Protein AF-A0A535KES5-F1 (afdb_monomer_lite)

Foldseek 3Di:
DAVQVVVLVVQQVDADPPPRHGLNPWDKDFDDDDDQWTWIWTQRPPPRDIDIDIDGDPDPPNDDPDPDDDDD

Sequence (72 aa):
MSIIDFIRDRARFYNCPVCGRSLKGCDVQVLSHEDERFHLQVKCAQCQVTFVVVLAIQGGGVEEVESGETLA

Secondary structure (DSSP, 8-state):
--HHHHHHHHHTTSB-TTT--B-TT-EEEEEEEETTEEEEEEE-TTT--EEEEEEE--SS------------

Structure (mmCIF, N/CA/C/O backbone):
data_AF-A0A535KES5-F1
#
_entry.id   AF-A0A535KES5-F1
#
loop_
_atom_site.group_PDB
_atom_site.id
_atom_site.type_symbol
_atom_site.label_atom_id
_atom_site.label_alt_id
_atom_site.label_comp_id
_atom_site.label_asym_id
_atom_site.label_entity_id
_atom_site.label_seq_id
_atom_site.pdbx_PDB_ins_code
_atom_site.Cartn_x
_atom_site.Cartn_y
_atom_site.Cartn_z
_atom_site.occupancy
_atom_site.B_iso_or_equiv
_atom_site.auth_seq_id
_atom_site.auth_comp_id
_atom_site.auth_asym_id
_atom_site.auth_atom_id
_atom_site.pdbx_PDB_model_num
ATOM 1 N N . MET A 1 1 ? 17.149 9.645 -1.137 1.00 55.28 1 MET A N 1
ATOM 2 C CA . MET A 1 1 ? 15.903 9.080 -0.570 1.00 55.28 1 MET A CA 1
ATOM 3 C C . MET A 1 1 ? 15.766 7.681 -1.128 1.00 55.28 1 MET A C 1
ATOM 5 O O . MET A 1 1 ? 15.960 7.536 -2.327 1.00 55.28 1 MET A O 1
ATOM 9 N N . SER A 1 2 ? 15.496 6.678 -0.296 1.00 76.06 2 SER A N 1
ATOM 10 C CA . SER A 1 2 ? 15.341 5.299 -0.768 1.00 76.06 2 SER A CA 1
ATOM 11 C C . SER A 1 2 ? 13.998 5.123 -1.483 1.00 76.06 2 SER A C 1
ATOM 13 O O . SER A 1 2 ? 13.023 5.799 -1.148 1.00 76.06 2 SER A O 1
ATOM 15 N N . ILE A 1 3 ? 13.909 4.191 -2.437 1.00 74.12 3 ILE A N 1
ATOM 16 C CA . ILE A 1 3 ? 12.658 3.885 -3.159 1.00 74.12 3 ILE A CA 1
ATOM 17 C C . ILE A 1 3 ? 11.511 3.520 -2.204 1.00 74.12 3 ILE A C 1
ATOM 19 O O . ILE A 1 3 ? 10.358 3.890 -2.414 1.00 74.12 3 ILE A O 1
ATOM 23 N N . ILE A 1 4 ? 11.851 2.879 -1.085 1.00 76.31 4 ILE A N 1
ATOM 24 C CA . ILE A 1 4 ? 10.917 2.523 -0.016 1.00 76.31 4 ILE A CA 1
ATOM 25 C C . ILE A 1 4 ? 10.287 3.775 0.611 1.00 76.31 4 ILE A C 1
ATOM 27 O O . ILE A 1 4 ? 9.079 3.795 0.845 1.00 76.31 4 ILE A O 1
ATOM 31 N N . ASP A 1 5 ? 11.062 4.839 0.838 1.00 80.12 5 ASP A N 1
ATOM 32 C CA . ASP A 1 5 ? 10.535 6.101 1.368 1.00 80.12 5 ASP A CA 1
ATOM 3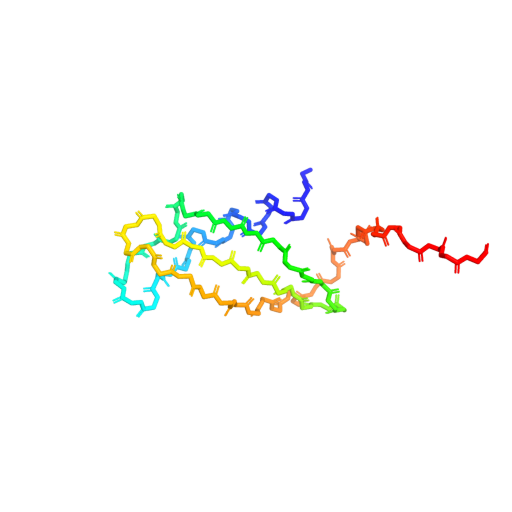3 C C . ASP A 1 5 ? 9.606 6.784 0.363 1.00 80.12 5 ASP A C 1
ATOM 35 O O . ASP A 1 5 ? 8.561 7.309 0.748 1.00 80.12 5 ASP A O 1
ATOM 39 N N . PHE A 1 6 ? 9.935 6.724 -0.932 1.00 82.88 6 PHE A N 1
ATOM 40 C CA . PHE A 1 6 ? 9.074 7.251 -1.992 1.00 82.88 6 PHE A CA 1
ATOM 41 C C . PHE A 1 6 ? 7.738 6.505 -2.067 1.00 82.88 6 PHE A C 1
ATOM 43 O O . PHE A 1 6 ? 6.671 7.122 -2.106 1.00 82.88 6 PHE A O 1
ATOM 50 N N . ILE A 1 7 ? 7.784 5.172 -2.036 1.00 81.62 7 ILE A N 1
ATOM 51 C CA . ILE A 1 7 ? 6.594 4.319 -2.016 1.00 81.62 7 ILE A CA 1
ATOM 52 C C . ILE A 1 7 ? 5.745 4.625 -0.783 1.00 81.62 7 ILE A C 1
ATOM 54 O O . ILE A 1 7 ? 4.530 4.778 -0.895 1.00 81.62 7 ILE A O 1
ATOM 58 N N . ARG A 1 8 ? 6.370 4.758 0.390 1.00 81.25 8 ARG A N 1
ATOM 59 C CA . ARG A 1 8 ? 5.669 5.056 1.643 1.00 81.25 8 ARG A CA 1
ATOM 60 C C . ARG A 1 8 ? 5.056 6.461 1.637 1.00 81.25 8 ARG A C 1
ATOM 62 O O . ARG A 1 8 ? 3.936 6.631 2.121 1.00 81.25 8 ARG A O 1
ATOM 69 N N . ASP A 1 9 ? 5.720 7.450 1.035 1.00 84.44 9 ASP A N 1
ATOM 70 C CA . ASP A 1 9 ? 5.147 8.787 0.825 1.00 84.44 9 ASP A CA 1
ATOM 71 C C . ASP A 1 9 ? 3.945 8.734 -0.125 1.00 84.44 9 ASP A C 1
ATOM 73 O O . ASP A 1 9 ? 2.899 9.308 0.174 1.00 84.44 9 ASP A O 1
ATOM 77 N N . ARG A 1 10 ? 4.041 7.977 -1.224 1.00 84.19 10 ARG A N 1
ATOM 78 C CA . ARG A 1 10 ? 2.933 7.781 -2.170 1.00 84.19 10 ARG A CA 1
ATOM 79 C C . ARG A 1 10 ? 1.779 6.972 -1.571 1.00 84.19 10 ARG A C 1
ATOM 81 O O . ARG A 1 10 ? 0.623 7.247 -1.888 1.00 84.19 10 ARG A O 1
ATOM 88 N N . ALA A 1 11 ? 2.056 6.027 -0.673 1.00 83.50 11 ALA A N 1
ATOM 89 C CA . ALA A 1 11 ? 1.047 5.180 -0.036 1.00 83.50 11 ALA A CA 1
ATOM 90 C C . ALA A 1 11 ? -0.028 6.002 0.694 1.00 83.50 11 ALA A C 1
ATOM 92 O O . ALA A 1 11 ? -1.195 5.617 0.700 1.00 83.50 11 ALA A O 1
ATOM 93 N N . ARG A 1 12 ? 0.320 7.181 1.234 1.00 84.69 12 ARG A N 1
ATOM 94 C CA . ARG A 1 12 ? -0.630 8.071 1.933 1.00 84.69 12 ARG A CA 1
ATOM 95 C C . ARG A 1 12 ? -1.803 8.543 1.066 1.00 84.69 12 ARG A C 1
ATOM 97 O O . ARG A 1 12 ? -2.829 8.937 1.618 1.00 84.69 12 ARG A O 1
ATOM 104 N N . PHE A 1 13 ? -1.653 8.530 -0.260 1.00 86.81 13 PHE A N 1
ATOM 105 C CA . PHE A 1 13 ? -2.702 8.932 -1.203 1.00 86.81 13 PHE A CA 1
ATOM 106 C C . PHE A 1 13 ? -3.716 7.818 -1.488 1.00 86.81 13 PHE A C 1
ATOM 108 O O . PHE A 1 13 ? -4.741 8.075 -2.112 1.00 86.81 13 PHE A O 1
ATOM 115 N N . TYR A 1 14 ? -3.460 6.598 -1.015 1.00 87.94 14 TYR A N 1
ATOM 116 C CA . TYR A 1 14 ? -4.370 5.468 -1.145 1.00 87.94 14 TYR A CA 1
ATOM 117 C C . TYR A 1 14 ? -5.150 5.244 0.149 1.00 87.94 14 TYR A C 1
ATOM 119 O O . TYR A 1 14 ? -4.696 5.592 1.242 1.00 87.94 14 TYR A O 1
ATOM 127 N N . ASN A 1 15 ? -6.328 4.636 0.018 1.00 90.25 15 ASN A N 1
ATOM 128 C CA . ASN A 1 15 ? -7.213 4.321 1.132 1.00 90.25 15 ASN A CA 1
ATOM 129 C C . ASN A 1 15 ? -7.252 2.813 1.385 1.00 90.25 15 ASN A C 1
ATOM 131 O O . ASN A 1 15 ? -7.164 2.009 0.460 1.00 90.25 15 ASN A O 1
ATOM 135 N N . CYS A 1 16 ? -7.417 2.433 2.649 1.00 90.50 16 CYS A N 1
ATOM 136 C CA . CYS A 1 16 ? -7.638 1.054 3.051 1.00 90.50 16 CYS A CA 1
ATOM 137 C C . CYS A 1 16 ? -8.926 0.528 2.401 1.00 90.50 16 CYS A C 1
ATOM 139 O O . CYS A 1 16 ? -9.981 1.135 2.606 1.00 90.50 16 CYS A O 1
ATOM 141 N N . PRO A 1 17 ? -8.883 -0.612 1.688 1.00 89.44 17 PRO A N 1
ATOM 142 C CA . PRO A 1 17 ? -10.054 -1.151 0.998 1.00 89.44 17 PRO A CA 1
ATOM 143 C C . PRO A 1 17 ? -11.166 -1.596 1.959 1.00 89.44 17 PRO A C 1
ATOM 145 O O . PRO A 1 17 ? -12.315 -1.709 1.553 1.00 89.44 17 PRO A O 1
ATOM 148 N N . VAL A 1 18 ? -10.840 -1.831 3.234 1.00 91.38 18 VAL A N 1
ATOM 149 C CA . VAL A 1 18 ? -11.805 -2.310 4.235 1.00 91.38 18 VAL A CA 1
ATOM 150 C C . VAL A 1 18 ? -12.510 -1.166 4.957 1.00 91.38 18 VAL A C 1
ATOM 152 O O . VAL A 1 18 ? -13.708 -1.235 5.199 1.00 91.38 18 VAL A O 1
ATOM 155 N N . CYS A 1 19 ? -11.783 -0.111 5.324 1.00 92.31 19 CYS A N 1
ATOM 156 C CA . CYS A 1 19 ? -12.317 0.949 6.185 1.00 92.31 19 CYS A CA 1
ATOM 157 C C . CYS A 1 19 ? -12.228 2.359 5.598 1.00 92.31 19 CYS A C 1
ATOM 159 O O . CYS A 1 19 ? -12.569 3.326 6.274 1.00 92.31 19 CYS A O 1
ATOM 161 N N . GLY A 1 20 ? -11.749 2.497 4.360 1.00 89.94 20 GLY A N 1
ATOM 162 C CA . GLY A 1 20 ? -11.768 3.747 3.599 1.00 89.94 20 GLY A CA 1
ATOM 163 C C . GLY A 1 20 ? -10.834 4.850 4.106 1.00 89.94 20 GLY A C 1
ATOM 164 O O . GLY A 1 20 ? -10.755 5.903 3.484 1.00 89.94 20 GLY A O 1
ATOM 165 N N . ARG A 1 21 ? -10.105 4.640 5.210 1.00 89.25 21 ARG A N 1
ATOM 166 C CA . ARG A 1 21 ? -9.117 5.607 5.711 1.00 89.25 21 ARG A CA 1
ATOM 167 C C . ARG A 1 21 ? -7.848 5.589 4.876 1.00 89.25 21 ARG A C 1
ATOM 169 O O . ARG A 1 21 ? -7.405 4.522 4.460 1.00 89.25 21 ARG A O 1
ATOM 176 N N . SER A 1 22 ? -7.230 6.758 4.737 1.00 89.81 22 SER A N 1
ATOM 177 C CA . SER A 1 22 ? -5.896 6.893 4.153 1.00 89.81 22 SER A CA 1
ATOM 178 C C . SER A 1 22 ? -4.906 5.931 4.813 1.00 89.81 22 SER A C 1
ATOM 180 O O . SER A 1 22 ? -4.919 5.737 6.031 1.00 89.81 22 SER A O 1
ATOM 182 N N . LEU A 1 23 ? -4.015 5.366 4.002 1.00 86.44 23 LEU A N 1
ATOM 183 C CA . LEU A 1 23 ? -2.925 4.502 4.452 1.00 86.44 23 LEU A CA 1
ATOM 184 C C . LEU A 1 23 ? -1.769 5.284 5.093 1.00 86.44 23 LEU A C 1
ATOM 186 O O . LEU A 1 23 ? -0.734 4.709 5.427 1.00 86.44 23 LEU A O 1
ATOM 190 N N . LYS A 1 24 ? -1.928 6.596 5.306 1.00 87.12 24 LYS A N 1
ATOM 191 C CA . LYS A 1 24 ? -0.970 7.409 6.056 1.00 87.12 24 LYS A CA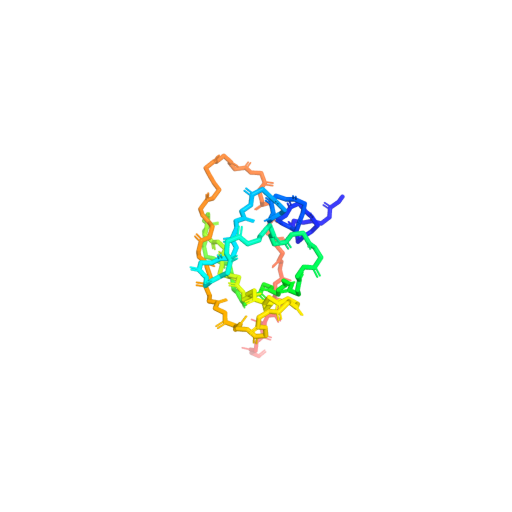 1
ATOM 192 C C . LYS A 1 24 ? -0.735 6.803 7.445 1.00 87.12 24 LYS A C 1
ATOM 194 O O . LYS A 1 24 ? -1.666 6.664 8.234 1.00 87.12 24 LYS A O 1
ATOM 199 N N . GLY A 1 25 ? 0.522 6.482 7.748 1.00 85.88 25 GLY A N 1
ATOM 200 C CA . GLY A 1 25 ? 0.907 5.895 9.036 1.00 85.88 25 GLY A CA 1
ATOM 201 C C . GLY A 1 25 ? 0.506 4.425 9.210 1.00 85.88 25 GLY A C 1
ATOM 202 O O . GLY A 1 25 ? 0.568 3.916 10.324 1.00 85.88 25 GLY A O 1
ATOM 203 N N . CYS A 1 26 ? 0.085 3.746 8.140 1.00 90.06 26 CYS A N 1
ATOM 204 C CA . CYS A 1 26 ? -0.020 2.289 8.132 1.00 90.06 26 CYS A CA 1
ATOM 205 C C . CYS A 1 26 ? 1.369 1.655 7.964 1.00 90.06 26 CYS A C 1
ATOM 207 O O . CYS A 1 26 ? 2.281 2.285 7.424 1.00 90.06 26 CYS A O 1
ATOM 209 N N . ASP A 1 27 ? 1.522 0.412 8.420 1.00 90.06 27 ASP A N 1
ATOM 210 C CA . ASP A 1 27 ? 2.777 -0.322 8.253 1.00 90.06 27 ASP A CA 1
ATOM 211 C C . ASP A 1 27 ? 2.878 -0.786 6.797 1.00 90.06 27 ASP A C 1
ATOM 213 O O . ASP A 1 27 ? 1.953 -1.419 6.285 1.00 90.06 27 ASP A O 1
ATOM 217 N N . VAL A 1 28 ? 3.963 -0.415 6.117 1.00 87.56 28 VAL A N 1
ATOM 218 C CA . VAL A 1 28 ? 4.206 -0.743 4.706 1.00 87.56 28 VAL A CA 1
ATOM 219 C C . VAL A 1 28 ? 5.558 -1.427 4.599 1.00 87.56 28 VAL A C 1
ATOM 221 O O . VAL A 1 28 ? 6.585 -0.828 4.945 1.00 87.56 28 VAL A O 1
ATOM 224 N N . GLN A 1 29 ? 5.537 -2.652 4.084 1.00 88.31 29 GLN A N 1
ATOM 225 C CA . GLN A 1 29 ? 6.704 -3.496 3.857 1.00 88.31 29 GLN A CA 1
ATOM 226 C C . GLN A 1 29 ? 6.786 -3.870 2.381 1.00 88.31 29 GLN A C 1
ATOM 228 O O . GLN A 1 29 ? 5.773 -4.183 1.756 1.00 88.31 29 GLN A O 1
ATOM 233 N N . VAL A 1 30 ? 7.990 -3.829 1.819 1.00 86.19 30 VAL A N 1
ATOM 234 C CA . VAL A 1 30 ? 8.239 -4.310 0.458 1.00 86.19 30 VAL A CA 1
ATOM 235 C C . VAL A 1 30 ? 8.536 -5.798 0.545 1.00 86.19 30 VAL A C 1
ATOM 237 O O . VAL A 1 30 ? 9.428 -6.194 1.288 1.00 86.19 30 VAL A O 1
ATOM 240 N N . LEU A 1 31 ? 7.764 -6.609 -0.172 1.00 88.50 31 LEU A N 1
ATOM 241 C CA . LEU A 1 31 ? 7.976 -8.053 -0.239 1.00 88.50 31 LEU A CA 1
ATOM 242 C C . LEU A 1 31 ? 8.945 -8.405 -1.360 1.00 88.50 31 LEU A C 1
ATOM 244 O O . LEU A 1 31 ? 9.873 -9.184 -1.170 1.00 88.50 31 LEU A O 1
ATOM 248 N N . SER A 1 32 ? 8.702 -7.852 -2.545 1.00 83.62 32 SER A N 1
ATOM 249 C CA . SER A 1 32 ? 9.486 -8.130 -3.746 1.00 83.62 32 SER A CA 1
ATOM 250 C C . SER A 1 32 ? 9.320 -6.993 -4.745 1.00 83.62 32 SER A C 1
ATOM 252 O O . SER A 1 32 ? 8.361 -6.217 -4.679 1.00 83.62 32 SER A O 1
ATOM 254 N N . HIS A 1 33 ? 10.244 -6.913 -5.686 1.00 79.62 33 HIS A N 1
ATOM 255 C CA . HIS A 1 33 ? 10.206 -5.995 -6.813 1.00 79.62 33 HIS A CA 1
ATOM 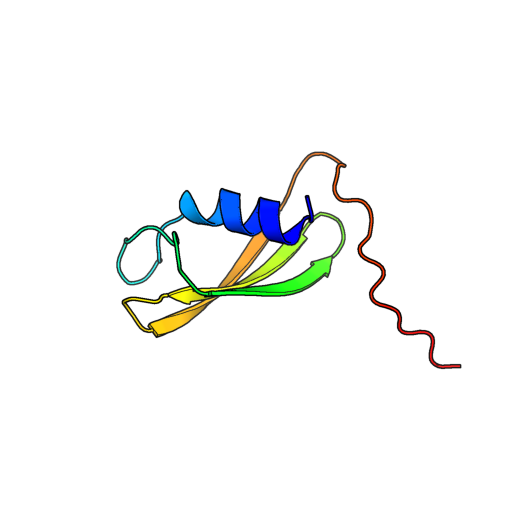256 C C . HIS A 1 33 ? 10.587 -6.794 -8.058 1.00 79.62 33 HIS A C 1
ATOM 258 O O . HIS A 1 33 ? 11.605 -7.476 -8.054 1.00 79.62 33 HIS A O 1
ATOM 264 N N . GLU A 1 34 ? 9.735 -6.752 -9.077 1.00 81.12 34 GLU A N 1
ATOM 265 C CA . GLU A 1 34 ? 9.950 -7.402 -10.370 1.00 81.12 34 GLU A CA 1
ATOM 266 C C . GLU A 1 34 ? 9.751 -6.351 -11.472 1.00 81.12 34 GLU A C 1
ATOM 268 O O . GLU A 1 34 ? 8.677 -5.751 -11.569 1.00 81.12 34 GLU A O 1
ATOM 273 N N . ASP A 1 35 ? 10.798 -6.083 -12.256 1.00 78.31 35 ASP A N 1
ATOM 274 C CA . ASP A 1 35 ? 10.838 -5.070 -13.324 1.00 78.31 35 ASP A CA 1
ATOM 275 C C . ASP A 1 35 ? 10.372 -3.668 -12.878 1.00 78.31 35 ASP A C 1
ATOM 277 O O . ASP A 1 35 ? 11.112 -2.916 -12.253 1.00 78.31 35 ASP A O 1
ATOM 281 N N . GLU A 1 36 ? 9.128 -3.294 -13.181 1.00 75.81 36 GLU A N 1
ATOM 282 C CA . GLU A 1 36 ? 8.512 -2.004 -12.831 1.00 75.81 36 GLU A CA 1
ATOM 283 C C . GLU A 1 36 ? 7.402 -2.161 -11.774 1.00 75.81 36 GLU A C 1
ATOM 285 O O . GLU A 1 36 ? 6.597 -1.249 -11.551 1.00 75.81 36 GLU A O 1
ATOM 290 N N . ARG A 1 37 ? 7.312 -3.336 -11.137 1.00 83.25 37 ARG A N 1
ATOM 291 C CA . ARG A 1 37 ? 6.232 -3.727 -10.224 1.00 83.25 37 ARG A CA 1
ATOM 292 C C . ARG A 1 37 ? 6.758 -4.006 -8.825 1.00 83.25 37 ARG A C 1
ATOM 294 O O . ARG A 1 37 ? 7.555 -4.908 -8.604 1.00 83.25 37 ARG A O 1
ATOM 301 N N . PHE A 1 38 ? 6.227 -3.285 -7.849 1.00 85.81 38 PHE A N 1
ATOM 302 C CA . PHE A 1 38 ? 6.541 -3.469 -6.438 1.00 85.81 38 PHE A CA 1
ATOM 303 C C . PHE A 1 38 ? 5.405 -4.200 -5.740 1.00 85.81 38 PHE A C 1
ATOM 305 O O . PHE A 1 38 ? 4.265 -3.729 -5.729 1.00 85.81 38 PHE A O 1
ATOM 312 N N . HIS A 1 39 ? 5.723 -5.335 -5.128 1.00 88.50 39 HIS A N 1
ATOM 313 C CA . HIS A 1 39 ? 4.819 -6.065 -4.252 1.00 88.50 39 HIS A CA 1
ATOM 314 C C . HIS A 1 39 ? 4.984 -5.535 -2.835 1.00 88.50 39 HIS A C 1
ATOM 316 O O . HIS A 1 39 ? 6.049 -5.647 -2.225 1.00 88.50 39 HIS A O 1
ATOM 322 N N . LEU A 1 40 ? 3.916 -4.951 -2.306 1.00 87.81 40 LEU A N 1
ATOM 323 C CA . LEU A 1 40 ? 3.910 -4.320 -0.998 1.00 87.81 40 LEU A CA 1
ATOM 324 C C . LEU A 1 40 ? 2.887 -4.992 -0.109 1.00 87.81 40 LEU A C 1
ATOM 326 O O . LEU A 1 40 ? 1.730 -5.153 -0.491 1.00 87.81 40 LEU A O 1
ATOM 330 N N . GLN A 1 41 ? 3.294 -5.304 1.109 1.00 91.12 41 GLN A N 1
ATOM 331 C CA . GLN A 1 41 ? 2.389 -5.675 2.175 1.00 91.12 41 GLN A CA 1
ATOM 332 C C . GLN A 1 41 ? 2.050 -4.432 2.988 1.00 91.12 41 GLN A C 1
ATOM 334 O O . GLN A 1 41 ? 2.933 -3.762 3.525 1.00 91.12 41 GLN A O 1
ATOM 339 N N . VAL A 1 42 ? 0.758 -4.131 3.094 1.00 90.75 42 VAL A N 1
ATOM 340 C CA . VAL A 1 42 ? 0.261 -3.020 3.901 1.00 90.75 42 VAL A CA 1
ATOM 341 C C . VAL A 1 42 ? -0.594 -3.565 5.030 1.00 90.75 42 VAL A C 1
ATOM 343 O O . VAL A 1 42 ? -1.544 -4.315 4.797 1.00 90.75 42 VAL A O 1
ATOM 346 N N . LYS A 1 43 ? -0.282 -3.154 6.259 1.00 92.94 43 LYS A N 1
ATOM 347 C CA . LYS A 1 43 ? -1.095 -3.430 7.441 1.00 92.94 43 LYS A CA 1
ATOM 348 C C . LYS A 1 43 ? -1.741 -2.146 7.937 1.00 92.94 43 LYS A C 1
ATOM 350 O O . LYS A 1 43 ? -1.076 -1.212 8.391 1.00 92.94 43 LYS A O 1
ATOM 355 N N . CYS A 1 44 ? -3.066 -2.103 7.863 1.00 92.25 44 CYS A N 1
ATOM 356 C CA . CYS A 1 44 ? -3.824 -0.941 8.297 1.00 92.25 44 CYS A CA 1
ATOM 357 C C . CYS A 1 44 ? -3.751 -0.786 9.822 1.00 92.25 44 CYS A C 1
ATOM 359 O O . CYS A 1 44 ? -4.181 -1.671 10.557 1.00 92.25 44 CYS A O 1
ATOM 361 N N . ALA A 1 45 ? -3.291 0.366 10.314 1.00 89.75 45 ALA A N 1
ATOM 362 C CA . ALA A 1 45 ? -3.166 0.615 11.754 1.00 89.75 45 ALA A CA 1
ATOM 363 C C . ALA A 1 45 ? -4.518 0.650 12.498 1.00 89.75 45 ALA A C 1
ATOM 365 O O . ALA A 1 45 ? -4.577 0.416 13.701 1.00 89.75 45 ALA A O 1
ATOM 366 N N . GLN A 1 46 ? -5.608 0.962 11.792 1.00 90.25 46 GLN A N 1
ATOM 367 C CA . GLN A 1 46 ? -6.944 1.116 12.380 1.00 90.25 46 GLN A CA 1
ATOM 368 C C . GLN A 1 46 ? -7.723 -0.194 12.397 1.00 90.25 46 GLN A C 1
ATOM 370 O O . GLN A 1 46 ? -8.349 -0.549 13.387 1.00 90.25 46 GLN A O 1
ATOM 375 N N . CYS A 1 47 ? -7.676 -0.900 11.276 1.00 93.06 47 CYS A N 1
ATOM 376 C CA . CYS A 1 47 ? -8.550 -2.034 10.996 1.00 93.06 47 CYS A CA 1
ATOM 377 C C . CYS A 1 47 ? -7.777 -3.354 11.154 1.00 93.06 47 CYS A C 1
ATOM 379 O O . CYS A 1 47 ? -8.360 -4.423 11.035 1.00 93.06 47 CYS A O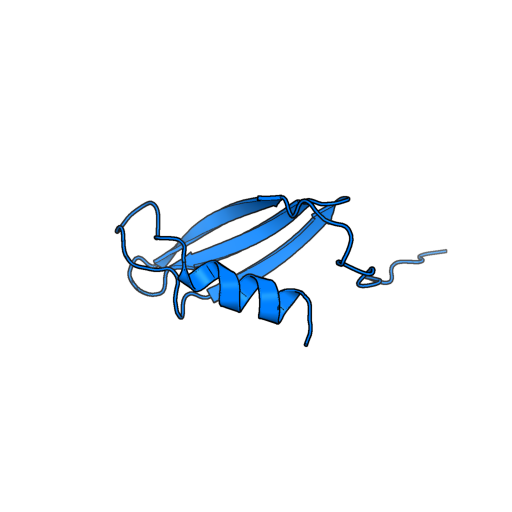 1
ATOM 381 N N . GLN A 1 48 ? -6.456 -3.267 11.393 1.00 90.31 48 GLN A N 1
ATOM 382 C CA . GLN A 1 48 ? -5.488 -4.360 11.566 1.00 90.31 48 GLN A CA 1
ATOM 383 C C . GLN A 1 48 ? -5.439 -5.369 10.410 1.00 90.31 48 GLN A C 1
ATOM 385 O O . GLN A 1 48 ? -4.692 -6.342 10.476 1.00 90.31 48 GLN A O 1
ATOM 390 N N . VAL A 1 49 ? -6.182 -5.115 9.331 1.00 92.25 49 VAL A N 1
ATOM 391 C CA . VAL A 1 49 ? -6.160 -5.921 8.119 1.00 92.25 49 VAL A CA 1
ATOM 392 C C . VAL A 1 49 ? -4.825 -5.763 7.408 1.00 92.25 49 VAL A C 1
ATOM 394 O O . VAL A 1 49 ? -4.306 -4.651 7.261 1.00 92.25 49 VAL A O 1
ATOM 397 N N . THR A 1 50 ? -4.309 -6.892 6.949 1.00 92.38 50 THR A N 1
ATOM 398 C CA . THR A 1 50 ? -3.104 -6.983 6.138 1.00 92.38 50 THR A CA 1
ATOM 399 C C . THR A 1 50 ? -3.503 -7.398 4.733 1.00 92.38 50 THR A C 1
ATOM 401 O O . THR A 1 50 ? -4.289 -8.329 4.564 1.00 92.38 50 THR A O 1
ATOM 404 N N . PHE A 1 51 ? -2.975 -6.711 3.729 1.00 89.94 51 PHE A N 1
ATOM 405 C CA . PHE A 1 51 ? -3.232 -7.018 2.327 1.00 89.94 51 PHE A CA 1
ATOM 406 C C . PHE A 1 51 ? -1.993 -6.7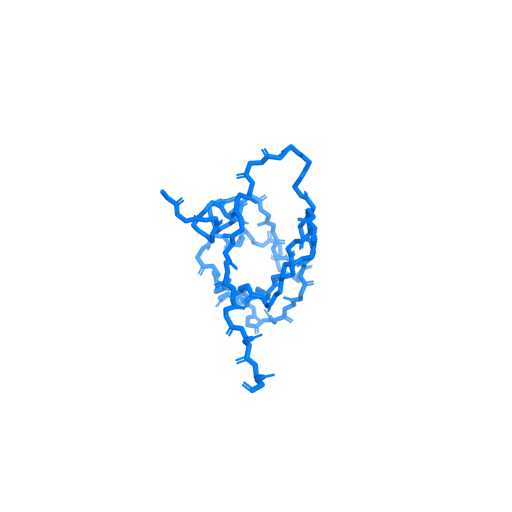30 1.482 1.00 89.94 51 PHE A C 1
ATOM 408 O O . PHE A 1 51 ? -1.117 -5.961 1.884 1.00 89.94 51 PHE A O 1
ATOM 415 N N . VAL A 1 52 ? -1.923 -7.369 0.315 1.00 89.62 52 VAL A N 1
ATOM 416 C CA . VAL A 1 52 ? -0.837 -7.182 -0.649 1.00 89.62 52 VAL A CA 1
ATOM 417 C C . VAL A 1 52 ? -1.337 -6.307 -1.791 1.00 89.62 52 VAL A C 1
ATOM 419 O O . VAL A 1 52 ? -2.423 -6.537 -2.323 1.00 89.62 52 VAL A O 1
ATOM 422 N N . VAL A 1 53 ? -0.552 -5.298 -2.158 1.00 86.50 53 VAL A N 1
ATOM 423 C CA . VAL A 1 53 ? -0.802 -4.434 -3.315 1.00 86.50 53 VAL A CA 1
ATOM 424 C C . VAL A 1 53 ? 0.378 -4.490 -4.270 1.00 86.50 53 VAL A C 1
ATOM 426 O O . VAL A 1 53 ? 1.531 -4.545 -3.848 1.00 86.50 53 VAL A O 1
ATOM 429 N N . VAL A 1 54 ? 0.071 -4.454 -5.563 1.00 86.38 54 VAL A N 1
ATOM 430 C CA . VAL A 1 54 ? 1.067 -4.360 -6.629 1.00 86.38 54 VAL A CA 1
ATOM 431 C C . VAL A 1 54 ? 1.051 -2.930 -7.152 1.00 86.38 54 VAL A C 1
ATOM 433 O O . VAL A 1 54 ? 0.037 -2.477 -7.683 1.00 86.38 54 VAL A O 1
ATOM 436 N N . LEU A 1 55 ? 2.156 -2.206 -6.981 1.00 82.00 55 LEU A N 1
ATOM 437 C CA . LEU A 1 55 ? 2.343 -0.877 -7.561 1.00 82.00 55 LEU A CA 1
ATOM 438 C C . LEU A 1 55 ? 3.194 -0.991 -8.819 1.00 82.00 55 LEU A C 1
ATOM 440 O O . LEU A 1 55 ? 4.355 -1.374 -8.735 1.00 82.00 55 LEU A O 1
ATOM 444 N N . ALA A 1 56 ? 2.628 -0.619 -9.964 1.00 81.56 56 ALA A N 1
ATOM 445 C CA . ALA A 1 56 ? 3.386 -0.432 -11.194 1.00 81.56 56 ALA A CA 1
ATOM 446 C C . ALA A 1 56 ? 3.833 1.033 -11.300 1.00 81.56 56 ALA A C 1
ATOM 448 O O . ALA A 1 56 ? 2.995 1.939 -11.244 1.00 81.56 56 ALA A O 1
ATOM 449 N N . ILE A 1 57 ? 5.134 1.270 -11.444 1.00 75.69 57 ILE A N 1
ATOM 450 C CA . ILE A 1 57 ? 5.703 2.608 -11.630 1.00 75.69 57 ILE A CA 1
ATOM 451 C C . ILE A 1 57 ? 6.156 2.717 -13.087 1.00 75.69 57 ILE A C 1
ATOM 453 O O . ILE A 1 57 ? 7.192 2.182 -13.444 1.00 75.69 57 ILE A O 1
ATOM 457 N N . GLN A 1 58 ? 5.377 3.406 -13.928 1.00 69.38 58 GLN A N 1
ATOM 458 C CA . GLN A 1 58 ? 5.794 3.724 -15.299 1.00 69.38 58 GLN A CA 1
ATOM 459 C C . GLN A 1 58 ? 6.739 4.931 -15.286 1.00 69.38 58 GLN A C 1
ATOM 461 O O . GLN A 1 58 ? 6.329 6.032 -14.906 1.00 69.38 58 GLN A O 1
ATOM 466 N N . GLY A 1 59 ? 7.984 4.719 -15.716 1.00 60.66 59 GLY A N 1
ATOM 467 C CA . GLY A 1 59 ? 9.021 5.750 -15.814 1.00 60.66 59 GLY A CA 1
ATOM 468 C C . GLY A 1 59 ? 10.283 5.344 -15.060 1.00 60.66 59 GLY A C 1
ATOM 469 O O . GLY A 1 59 ? 10.340 5.475 -13.839 1.00 60.66 59 GLY A O 1
ATOM 470 N N . GLY A 1 60 ? 11.278 4.853 -15.805 1.00 52.09 60 GLY A N 1
ATOM 471 C CA . GLY A 1 60 ? 12.529 4.264 -15.317 1.00 52.09 60 GLY A CA 1
ATOM 472 C C . GLY A 1 60 ? 13.375 5.181 -14.432 1.00 52.09 60 GLY A C 1
ATOM 473 O O . GLY A 1 60 ? 14.295 5.842 -14.901 1.00 52.09 60 GLY A O 1
ATOM 474 N N . GLY A 1 61 ? 13.069 5.195 -13.139 1.00 49.84 61 GLY A N 1
ATOM 475 C CA . GLY A 1 61 ? 13.853 5.870 -12.104 1.00 49.84 61 GLY A CA 1
ATOM 476 C C . GLY A 1 61 ? 13.968 5.044 -10.827 1.00 49.84 61 GLY A C 1
ATOM 477 O O . GLY A 1 61 ? 14.131 5.607 -9.747 1.00 49.84 61 GLY A O 1
ATOM 478 N N . VAL A 1 62 ? 13.814 3.723 -10.929 1.00 54.47 62 VAL A N 1
ATOM 479 C CA . VAL A 1 62 ? 14.033 2.801 -9.813 1.00 54.47 62 VAL A CA 1
ATOM 480 C C . VAL A 1 62 ? 15.293 2.001 -10.111 1.00 54.47 62 VAL A C 1
ATOM 482 O O . VAL A 1 62 ? 15.237 0.882 -10.600 1.00 54.47 62 VAL A O 1
ATOM 485 N N . GLU A 1 63 ? 16.447 2.637 -9.902 1.00 53.91 63 GLU A N 1
ATOM 486 C CA . GLU A 1 63 ? 17.723 1.923 -9.906 1.00 53.91 63 GLU A CA 1
ATOM 487 C C . GLU A 1 63 ? 17.701 0.842 -8.819 1.00 53.91 63 GLU A C 1
ATOM 489 O O . GLU A 1 63 ? 17.148 1.022 -7.726 1.00 53.91 63 GLU A O 1
ATOM 494 N N . GLU A 1 64 ? 18.247 -0.303 -9.206 1.00 51.50 64 GLU A N 1
ATOM 495 C CA . GLU A 1 64 ? 18.184 -1.600 -8.552 1.00 51.50 64 GLU A CA 1
ATOM 496 C C . GLU A 1 64 ? 18.609 -1.530 -7.079 1.00 51.50 64 GLU A C 1
ATOM 498 O O . GLU A 1 64 ? 19.712 -1.103 -6.744 1.00 51.50 64 GLU A O 1
ATOM 503 N N . VAL A 1 65 ? 17.746 -1.996 -6.170 1.00 55.47 65 VAL A N 1
ATOM 504 C CA . VAL A 1 65 ? 18.204 -2.411 -4.840 1.00 55.47 65 VAL A CA 1
ATOM 505 C C . VAL A 1 65 ? 18.643 -3.863 -4.947 1.00 55.47 65 VAL A C 1
ATOM 507 O O . VAL A 1 65 ? 17.837 -4.784 -4.835 1.00 55.47 65 VAL A O 1
ATOM 510 N N . GLU A 1 66 ? 19.937 -4.044 -5.205 1.00 50.06 66 GLU A N 1
ATOM 511 C CA . GLU A 1 66 ? 20.649 -5.317 -5.129 1.00 50.06 66 GLU A CA 1
ATOM 512 C C . GLU A 1 66 ? 20.286 -6.040 -3.817 1.00 50.06 66 GLU A C 1
ATOM 514 O O . GLU A 1 66 ? 20.801 -5.731 -2.741 1.00 50.06 66 GLU A O 1
ATOM 519 N N . SER A 1 67 ? 19.369 -7.007 -3.888 1.00 47.31 67 SER A N 1
ATOM 520 C CA . SER A 1 67 ? 19.231 -8.023 -2.847 1.00 47.31 67 SER A CA 1
ATOM 521 C C . SER A 1 67 ? 20.207 -9.123 -3.213 1.00 47.31 67 SER A C 1
ATOM 523 O O . SER A 1 67 ? 19.943 -9.950 -4.083 1.00 47.31 67 SER A O 1
ATOM 525 N N . GLY A 1 68 ? 21.389 -9.040 -2.608 1.00 53.72 68 GLY A N 1
ATOM 526 C CA . GLY A 1 68 ? 22.442 -10.017 -2.786 1.00 53.72 68 GLY A CA 1
ATOM 527 C C . GLY A 1 68 ? 21.959 -11.415 -2.420 1.00 53.72 68 GLY A C 1
ATOM 528 O O . GLY A 1 68 ? 21.701 -11.706 -1.258 1.00 53.72 68 GLY A O 1
ATOM 529 N N . GLU A 1 69 ? 21.918 -12.287 -3.417 1.00 52.03 69 GLU A N 1
ATOM 530 C CA . GLU A 1 69 ? 22.001 -13.731 -3.245 1.00 52.03 69 GLU A CA 1
ATOM 531 C C . GLU A 1 69 ? 22.838 -14.278 -4.410 1.00 52.03 69 GLU A C 1
ATOM 533 O O . GLU A 1 69 ? 22.352 -14.545 -5.503 1.00 52.03 69 GLU A O 1
ATOM 538 N N . THR A 1 70 ? 24.151 -14.391 -4.194 1.00 40.84 70 THR A N 1
ATOM 539 C CA . THR A 1 70 ? 24.996 -15.334 -4.935 1.00 40.84 70 THR A CA 1
ATOM 540 C C . THR A 1 70 ? 25.375 -16.431 -3.954 1.00 40.84 70 THR A C 1
ATOM 542 O O . THR A 1 70 ? 26.282 -16.281 -3.140 1.00 40.84 70 THR A O 1
ATOM 545 N N . LEU A 1 71 ? 24.613 -17.520 -4.011 1.00 48.41 71 LEU A N 1
ATOM 546 C CA . LEU A 1 71 ? 25.033 -18.837 -3.556 1.00 48.41 71 LEU A CA 1
ATOM 547 C C . LEU A 1 71 ? 25.731 -19.518 -4.739 1.00 48.41 71 LEU A C 1
ATOM 549 O O . LEU A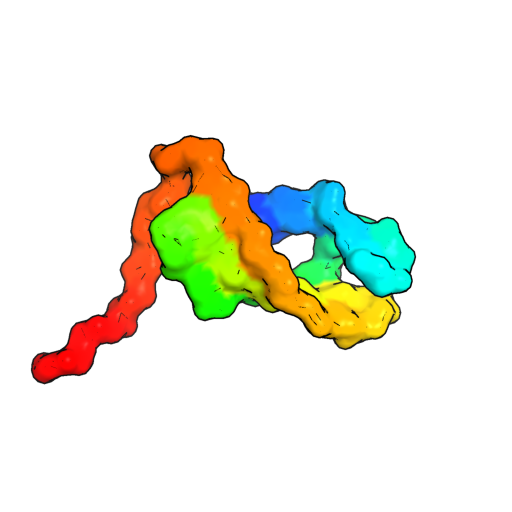 1 71 ? 25.057 -19.916 -5.689 1.00 48.41 71 LEU A O 1
ATOM 553 N N . ALA A 1 72 ? 27.057 -19.639 -4.677 1.00 44.34 72 ALA A N 1
ATOM 554 C CA . ALA A 1 72 ? 27.843 -20.672 -5.356 1.00 44.34 72 ALA A CA 1
ATOM 555 C C . ALA A 1 72 ? 29.214 -20.804 -4.683 1.00 44.34 72 ALA A C 1
ATOM 557 O O . ALA A 1 72 ? 29.922 -19.776 -4.594 1.00 44.34 72 ALA A O 1
#

Radius of gyration: 13.53 Å; chains: 1; bounding box: 40×30×28 Å

pLDDT: mean 78.71, std 15.0, range [40.84, 93.06]